Protein AF-A0A6S6SF92-F1 (afdb_monomer_lite)

Structure (mmCIF, N/CA/C/O backbone):
data_AF-A0A6S6SF92-F1
#
_entry.id   AF-A0A6S6SF92-F1
#
loop_
_atom_site.group_PDB
_atom_site.id
_atom_site.type_symbol
_atom_site.label_atom_id
_atom_site.label_alt_id
_atom_site.label_comp_id
_atom_site.label_asym_id
_atom_site.label_entity_id
_atom_site.label_seq_id
_atom_site.pdbx_PDB_ins_code
_atom_site.Cartn_x
_atom_site.Cartn_y
_atom_site.Cartn_z
_atom_site.occupancy
_atom_site.B_iso_or_equiv
_atom_site.auth_seq_id
_atom_site.auth_comp_id
_atom_site.auth_asym_id
_atom_site.auth_atom_id
_atom_site.pdbx_PDB_model_num
ATOM 1 N N . MET A 1 1 ? -24.644 13.674 0.385 1.00 62.88 1 MET A N 1
ATOM 2 C CA . MET A 1 1 ? -23.378 14.420 0.216 1.00 62.88 1 MET A CA 1
ATOM 3 C C . MET A 1 1 ? -22.264 13.517 0.717 1.00 62.88 1 MET A C 1
ATOM 5 O O . MET A 1 1 ? -22.377 13.030 1.835 1.00 62.88 1 MET A O 1
ATOM 9 N N . THR A 1 2 ? -21.278 13.185 -0.113 1.00 68.62 2 THR A N 1
ATOM 10 C CA . THR A 1 2 ? -20.135 12.349 0.286 1.00 68.62 2 THR A CA 1
ATOM 11 C C . THR A 1 2 ? -19.292 13.087 1.329 1.00 68.62 2 THR A C 1
ATOM 13 O O . THR A 1 2 ? -19.055 14.286 1.202 1.00 68.62 2 THR A O 1
ATOM 16 N N . ASN A 1 3 ? -18.876 12.388 2.390 1.00 89.69 3 ASN A N 1
ATOM 17 C CA . ASN A 1 3 ? -18.006 12.952 3.424 1.00 89.69 3 ASN A CA 1
ATOM 18 C C . ASN A 1 3 ? -16.681 13.412 2.771 1.00 89.69 3 ASN A C 1
ATOM 20 O O . ASN A 1 3 ? -16.055 12.597 2.086 1.00 89.69 3 ASN A O 1
ATOM 24 N N . PRO A 1 4 ? -16.234 14.668 2.973 1.00 93.94 4 PRO A N 1
ATOM 25 C CA . PRO A 1 4 ? -15.035 15.198 2.323 1.00 93.94 4 PRO A CA 1
ATOM 26 C C . PRO A 1 4 ? -13.773 14.370 2.608 1.00 93.94 4 PRO A C 1
ATOM 28 O O . PRO A 1 4 ? -12.946 14.208 1.715 1.00 93.94 4 PRO A O 1
ATOM 31 N N . LEU A 1 5 ? -13.646 13.777 3.801 1.00 95.75 5 LEU A N 1
ATOM 32 C CA . LEU A 1 5 ? -12.517 12.902 4.142 1.00 95.75 5 LEU A CA 1
ATOM 33 C C . LEU A 1 5 ? -12.557 11.581 3.372 1.00 95.75 5 LEU A C 1
ATOM 35 O O . LEU A 1 5 ? -11.524 11.101 2.919 1.00 95.75 5 LEU A O 1
ATOM 39 N N . SER A 1 6 ? -13.747 11.005 3.187 1.00 95.69 6 SER A N 1
ATOM 40 C CA . SER A 1 6 ? -13.911 9.772 2.410 1.00 95.69 6 SER A CA 1
ATOM 41 C C . SER A 1 6 ? -13.550 9.997 0.941 1.00 95.69 6 SER A C 1
ATOM 43 O O . SER A 1 6 ? -12.832 9.183 0.364 1.00 95.69 6 SER A O 1
ATOM 45 N N . ALA A 1 7 ? -13.964 11.131 0.366 1.00 96.69 7 ALA A N 1
ATOM 46 C CA . ALA A 1 7 ? -13.607 11.500 -1.001 1.00 96.69 7 ALA A CA 1
ATOM 47 C C . ALA A 1 7 ? -12.093 11.732 -1.163 1.00 96.69 7 ALA A C 1
ATOM 49 O O . ALA A 1 7 ? -11.498 11.248 -2.122 1.00 96.69 7 ALA A O 1
ATOM 50 N N . GLN A 1 8 ? -11.451 12.419 -0.212 1.00 97.81 8 GLN A N 1
ATOM 51 C CA . GLN A 1 8 ? -9.996 12.617 -0.229 1.00 97.81 8 GLN A CA 1
ATOM 52 C C . GLN A 1 8 ? -9.234 11.299 -0.082 1.00 97.81 8 GLN A C 1
ATOM 54 O O . GLN A 1 8 ? -8.292 11.055 -0.832 1.00 97.81 8 GLN A O 1
ATOM 59 N N . PHE A 1 9 ? -9.662 10.428 0.837 1.00 97.38 9 PHE A N 1
ATOM 60 C CA . PHE A 1 9 ? -9.082 9.097 0.991 1.00 97.38 9 PHE A CA 1
ATOM 61 C C . PHE A 1 9 ? -9.152 8.319 -0.328 1.00 97.38 9 PHE A C 1
ATOM 63 O O . PHE A 1 9 ? -8.128 7.842 -0.809 1.00 97.38 9 PHE A O 1
ATOM 70 N N . GLN A 1 10 ? -10.327 8.262 -0.961 1.00 97.81 10 GLN A N 1
ATOM 71 C CA . GLN A 1 10 ? -10.503 7.592 -2.252 1.00 97.81 10 GLN A CA 1
ATOM 72 C C . GLN A 1 10 ? -9.610 8.191 -3.345 1.00 97.81 10 GLN A C 1
ATOM 74 O O . GLN A 1 10 ? -8.952 7.438 -4.058 1.00 97.81 10 GLN A O 1
ATOM 79 N N . ALA A 1 11 ? -9.525 9.521 -3.440 1.00 98.31 11 ALA A N 1
ATOM 80 C CA . ALA A 1 11 ? -8.686 10.193 -4.429 1.00 98.31 11 ALA A CA 1
ATOM 81 C C . ALA A 1 11 ? -7.193 9.854 -4.262 1.00 98.31 11 ALA A C 1
ATOM 83 O O . ALA A 1 11 ? -6.517 9.546 -5.241 1.00 98.31 11 ALA A O 1
ATOM 84 N N . VAL A 1 12 ? -6.677 9.846 -3.027 1.00 98.50 12 VAL A N 1
ATOM 85 C CA . VAL A 1 12 ? -5.273 9.494 -2.741 1.00 98.50 12 VAL A CA 1
ATOM 86 C C . VAL A 1 12 ? -4.990 8.018 -3.043 1.00 98.50 12 VAL A C 1
ATOM 88 O O . VAL A 1 12 ? -3.958 7.685 -3.634 1.00 98.50 12 VAL A O 1
ATOM 91 N N . ARG A 1 13 ? -5.913 7.119 -2.680 1.00 98.38 13 ARG A N 1
ATOM 92 C CA . ARG A 1 13 ? -5.794 5.683 -2.979 1.00 98.38 13 ARG A CA 1
ATOM 93 C C . ARG A 1 13 ? -5.789 5.429 -4.486 1.00 98.38 13 ARG A C 1
ATOM 95 O O . ARG A 1 13 ? -4.891 4.752 -4.976 1.00 98.38 13 ARG A O 1
ATOM 102 N N . GLN A 1 14 ? -6.713 6.051 -5.217 1.00 98.56 14 GLN A N 1
ATOM 103 C CA . GLN A 1 14 ? -6.785 5.950 -6.673 1.00 98.56 14 GLN A CA 1
ATOM 104 C C . GLN A 1 14 ? -5.529 6.509 -7.349 1.00 98.56 14 GLN A C 1
ATOM 106 O O . GLN A 1 14 ? -5.034 5.916 -8.303 1.00 98.56 14 GLN A O 1
ATOM 111 N N . HIS A 1 15 ? -4.976 7.617 -6.850 1.00 98.56 15 HIS A N 1
ATOM 112 C CA . HIS A 1 15 ? -3.736 8.170 -7.389 1.00 98.56 15 HIS A CA 1
ATOM 113 C C . HIS A 1 15 ? -2.569 7.176 -7.286 1.00 98.56 15 HIS A C 1
ATOM 115 O O . HIS A 1 15 ? -1.802 7.025 -8.232 1.00 98.56 15 HIS A O 1
ATOM 121 N N . THR A 1 16 ? -2.475 6.435 -6.177 1.00 98.38 16 THR A N 1
ATOM 122 C CA . THR A 1 16 ? -1.442 5.398 -5.998 1.00 98.38 16 THR A CA 1
ATOM 123 C C . THR A 1 16 ? -1.574 4.286 -7.047 1.00 98.38 16 THR A C 1
ATOM 125 O O . THR A 1 16 ? -0.580 3.871 -7.640 1.00 98.38 16 THR A O 1
ATOM 128 N N . GLU A 1 17 ? -2.800 3.833 -7.323 1.00 98.19 17 GLU A N 1
ATOM 129 C CA . GLU A 1 17 ? -3.069 2.832 -8.365 1.00 98.19 17 GLU A CA 1
ATOM 130 C C . GLU A 1 17 ? -2.768 3.371 -9.772 1.00 98.19 17 GLU A C 1
ATOM 132 O O . GLU A 1 17 ? -2.182 2.666 -10.590 1.00 98.19 17 GLU A O 1
ATOM 137 N N . GLN A 1 18 ? -3.085 4.641 -10.048 1.00 98.56 18 GLN A N 1
ATOM 138 C CA . GLN A 1 18 ? -2.791 5.293 -11.331 1.00 98.56 18 GLN A CA 1
ATOM 139 C C . GLN A 1 18 ? -1.291 5.377 -11.629 1.00 98.56 18 GLN A C 1
ATOM 141 O O . GLN A 1 18 ? -0.900 5.205 -12.781 1.00 98.56 18 GLN A O 1
ATOM 146 N N . LEU A 1 19 ? -0.448 5.600 -10.615 1.00 98.25 19 LEU A N 1
ATOM 147 C CA . LEU A 1 19 ? 1.012 5.575 -10.783 1.00 98.25 19 LEU A CA 1
ATOM 148 C C . LEU A 1 19 ? 1.515 4.201 -11.249 1.00 98.25 19 LEU A C 1
ATOM 150 O O . LEU A 1 19 ? 2.511 4.123 -11.963 1.00 98.25 19 LEU A O 1
ATOM 154 N N . CYS A 1 20 ? 0.819 3.130 -10.863 1.00 98.00 20 CYS A N 1
ATOM 155 C CA . CYS A 1 20 ? 1.177 1.755 -11.199 1.00 98.00 20 CYS A CA 1
ATOM 156 C C . CYS A 1 20 ? 0.455 1.239 -12.461 1.00 98.00 20 CYS A C 1
ATOM 158 O O . CYS A 1 20 ? 0.864 0.234 -13.038 1.00 98.00 20 CYS A O 1
ATOM 160 N N . ALA A 1 21 ? -0.576 1.943 -12.940 1.00 97.88 21 ALA A N 1
ATOM 161 C CA . ALA A 1 21 ? -1.369 1.568 -14.110 1.00 97.88 21 ALA A CA 1
ATOM 162 C C . ALA A 1 21 ? -0.574 1.251 -15.399 1.00 97.88 21 ALA A C 1
ATOM 164 O O . ALA A 1 21 ? -1.019 0.365 -16.128 1.00 97.88 21 ALA A O 1
ATOM 165 N N . PRO A 1 22 ? 0.560 1.911 -15.726 1.00 98.31 22 PRO A N 1
ATOM 166 C CA . PRO A 1 22 ? 1.316 1.581 -16.938 1.00 98.31 22 PRO A CA 1
ATOM 167 C C . PRO A 1 22 ? 2.249 0.365 -16.794 1.00 98.31 22 PRO A C 1
ATOM 169 O O . PRO A 1 22 ? 2.865 -0.028 -17.781 1.00 98.31 22 PRO A O 1
ATOM 172 N N . LEU A 1 23 ? 2.397 -0.200 -15.592 1.00 98.12 23 LEU A N 1
ATOM 173 C CA . LEU A 1 23 ? 3.327 -1.296 -15.320 1.00 98.12 23 LEU A CA 1
ATOM 174 C C . LEU A 1 23 ? 2.770 -2.644 -15.800 1.00 98.12 23 LEU A C 1
ATOM 176 O O . LEU A 1 23 ? 1.595 -2.953 -15.586 1.00 98.12 23 LEU A O 1
ATOM 180 N N . CYS A 1 24 ? 3.631 -3.477 -16.382 1.00 98.19 24 CYS A N 1
ATOM 181 C CA . CYS A 1 24 ? 3.333 -4.887 -16.620 1.00 98.19 24 CYS A CA 1
ATOM 182 C C . CYS A 1 24 ? 3.393 -5.665 -15.299 1.00 98.19 24 CYS A C 1
ATOM 184 O O . CYS A 1 24 ? 4.003 -5.217 -14.330 1.00 98.19 24 CYS A O 1
ATOM 186 N N . ILE A 1 25 ? 2.779 -6.849 -15.243 1.00 97.50 25 ILE A N 1
ATOM 187 C CA . ILE A 1 25 ? 2.703 -7.660 -14.012 1.00 97.50 25 ILE A CA 1
ATOM 188 C C . ILE A 1 25 ? 4.104 -7.985 -13.473 1.00 97.50 25 ILE A C 1
ATOM 190 O O . ILE A 1 25 ? 4.334 -7.974 -12.263 1.00 97.50 25 ILE A O 1
ATOM 194 N N . GLU A 1 26 ? 5.051 -8.236 -14.369 1.00 98.00 26 GLU A N 1
ATOM 195 C CA . GLU A 1 26 ? 6.437 -8.565 -14.064 1.00 98.00 26 GLU A CA 1
ATOM 196 C C . GLU A 1 26 ? 7.170 -7.405 -13.374 1.00 98.00 26 GLU A C 1
ATOM 198 O O . GLU A 1 26 ? 7.989 -7.649 -12.486 1.00 98.00 26 GLU A O 1
ATOM 203 N N . ASP A 1 27 ? 6.822 -6.155 -13.694 1.00 97.94 27 ASP A N 1
ATOM 204 C CA . ASP A 1 27 ? 7.457 -4.951 -13.138 1.00 97.94 27 ASP A CA 1
ATOM 205 C C . ASP A 1 27 ? 7.170 -4.774 -11.636 1.00 97.94 27 ASP A C 1
ATOM 207 O O . ASP A 1 27 ? 7.891 -4.074 -10.926 1.00 97.94 27 ASP A O 1
ATOM 211 N N . TYR A 1 28 ? 6.137 -5.440 -11.113 1.00 97.81 28 TYR A N 1
ATOM 212 C CA . TYR A 1 28 ? 5.763 -5.375 -9.699 1.00 97.81 28 TYR A CA 1
ATOM 213 C C . TYR A 1 28 ? 6.642 -6.234 -8.786 1.00 97.81 28 TYR A C 1
ATOM 215 O O . TYR A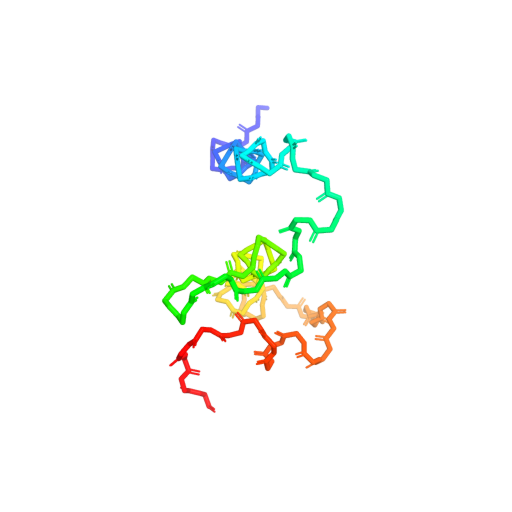 1 28 ? 6.522 -6.135 -7.562 1.00 97.81 28 TYR A O 1
ATOM 223 N N . ILE A 1 29 ? 7.468 -7.117 -9.346 1.00 96.69 29 ILE A N 1
ATOM 224 C CA . ILE A 1 29 ? 8.209 -8.140 -8.604 1.00 96.69 29 ILE A CA 1
ATOM 225 C C . ILE A 1 29 ? 9.627 -7.711 -8.201 1.00 96.69 29 ILE A C 1
ATOM 227 O O . ILE A 1 29 ? 9.959 -7.900 -7.024 1.00 96.69 29 ILE A O 1
ATOM 231 N N . PRO A 1 30 ? 10.481 -7.211 -9.117 1.00 96.56 30 PRO A N 1
ATOM 232 C CA . PRO A 1 30 ? 11.902 -7.071 -8.842 1.00 96.56 30 PRO A CA 1
ATOM 233 C C . PRO A 1 30 ? 12.200 -5.914 -7.890 1.00 96.56 30 PRO A C 1
ATOM 235 O O . PRO A 1 30 ? 11.552 -4.869 -7.900 1.00 96.56 30 PRO A O 1
ATOM 238 N N . GLN A 1 31 ? 13.261 -6.096 -7.110 1.00 97.31 31 GLN A N 1
ATOM 239 C CA . GLN A 1 31 ? 13.938 -5.027 -6.391 1.00 97.31 31 GLN A CA 1
ATOM 240 C C . GLN A 1 31 ? 15.236 -4.714 -7.135 1.00 97.31 31 GLN A C 1
ATOM 242 O O . GLN A 1 31 ? 16.209 -5.456 -7.039 1.00 97.31 31 GLN A O 1
ATOM 247 N N . ALA A 1 32 ? 15.228 -3.640 -7.924 1.00 92.56 32 ALA A N 1
ATOM 248 C CA . ALA A 1 32 ? 16.356 -3.305 -8.794 1.00 92.56 32 ALA A CA 1
ATOM 249 C C . ALA A 1 32 ? 17.600 -2.832 -8.019 1.00 92.56 32 ALA A C 1
ATOM 251 O O . ALA A 1 32 ? 18.724 -3.056 -8.459 1.00 92.56 32 ALA A O 1
ATOM 252 N N . VAL A 1 33 ? 17.398 -2.169 -6.877 1.00 96.12 33 VAL A N 1
ATOM 253 C CA . VAL A 1 33 ? 18.446 -1.609 -6.011 1.00 96.12 33 VAL A CA 1
ATOM 254 C C . VAL A 1 33 ? 18.017 -1.708 -4.547 1.00 96.12 33 VAL A C 1
ATOM 256 O O . VAL A 1 33 ? 16.824 -1.715 -4.249 1.00 96.12 33 VAL A O 1
ATOM 259 N N . GLU A 1 34 ? 18.980 -1.764 -3.626 1.00 94.94 34 GLU A N 1
ATOM 260 C CA . GLU A 1 34 ? 18.733 -2.003 -2.194 1.00 94.94 34 GLU A CA 1
ATOM 261 C C . GLU A 1 34 ? 17.757 -0.996 -1.563 1.00 94.94 34 GLU A C 1
ATOM 263 O O . GLU A 1 34 ? 16.893 -1.377 -0.782 1.00 94.94 34 GLU A O 1
ATOM 268 N N . PHE A 1 35 ? 17.837 0.279 -1.948 1.00 94.31 35 PHE A N 1
ATOM 269 C CA . PHE A 1 35 ? 16.986 1.336 -1.392 1.00 94.31 35 PHE A CA 1
ATOM 270 C C . PHE A 1 35 ? 15.590 1.432 -2.030 1.00 94.31 35 PHE A C 1
ATOM 272 O O . PHE A 1 35 ? 14.782 2.251 -1.595 1.00 94.31 35 PHE A O 1
ATOM 279 N N . ALA A 1 36 ? 15.302 0.653 -3.076 1.00 94.00 36 ALA A N 1
ATOM 280 C CA . ALA A 1 36 ? 13.995 0.634 -3.726 1.00 94.00 36 ALA A CA 1
ATOM 281 C C . ALA A 1 36 ? 13.201 -0.589 -3.264 1.00 94.00 36 ALA A C 1
ATOM 283 O O . ALA A 1 36 ? 13.759 -1.669 -3.108 1.00 94.00 36 ALA A O 1
ATOM 284 N N . SER A 1 37 ? 11.889 -0.451 -3.090 1.00 97.19 37 SER A N 1
ATOM 285 C CA . SER A 1 37 ? 11.001 -1.597 -2.876 1.00 97.19 37 SER A CA 1
ATOM 286 C C . SER A 1 37 ? 10.187 -1.882 -4.143 1.00 97.19 37 SER A C 1
ATOM 288 O O . SER A 1 37 ? 9.917 -0.961 -4.917 1.00 97.19 37 SER A O 1
ATOM 290 N N . PRO A 1 38 ? 9.769 -3.138 -4.384 1.00 97.62 38 PRO A N 1
ATOM 291 C CA . PRO A 1 38 ? 8.934 -3.454 -5.537 1.00 97.62 38 PRO A CA 1
ATOM 292 C C . PRO A 1 38 ? 7.583 -2.710 -5.489 1.00 97.62 38 PRO A C 1
ATOM 294 O O . PRO A 1 38 ? 7.015 -2.567 -4.399 1.00 97.62 38 PRO A O 1
ATOM 297 N N . PRO A 1 39 ? 6.989 -2.315 -6.631 1.00 97.94 39 PRO A N 1
ATOM 298 C CA . PRO A 1 39 ? 5.687 -1.638 -6.664 1.00 97.94 39 PRO A CA 1
ATOM 299 C C . PRO A 1 39 ? 4.570 -2.373 -5.902 1.00 97.94 39 PRO A C 1
ATOM 301 O O . PRO A 1 39 ? 3.783 -1.738 -5.197 1.00 97.94 39 PRO A O 1
ATOM 304 N N . ARG A 1 40 ? 4.531 -3.718 -5.938 1.00 97.19 40 ARG A N 1
ATOM 305 C CA . ARG A 1 40 ? 3.548 -4.492 -5.146 1.00 97.19 40 ARG A CA 1
ATOM 306 C C . ARG A 1 40 ? 3.719 -4.304 -3.646 1.00 97.19 40 ARG A C 1
ATOM 308 O O . ARG A 1 40 ? 2.733 -4.301 -2.915 1.00 97.19 40 ARG A O 1
ATOM 315 N N . TRP A 1 41 ? 4.966 -4.175 -3.191 1.00 98.06 41 TRP A N 1
ATOM 316 C CA . TRP A 1 41 ? 5.258 -3.981 -1.781 1.00 98.06 41 TRP A CA 1
ATOM 317 C C . TRP A 1 41 ? 4.756 -2.609 -1.346 1.00 98.06 41 TRP A C 1
ATOM 319 O O . TRP A 1 41 ? 4.100 -2.523 -0.319 1.00 98.06 41 TRP A O 1
ATOM 329 N N . HIS A 1 42 ? 4.941 -1.565 -2.162 1.00 98.06 42 HIS A N 1
ATOM 330 C CA . HIS A 1 42 ? 4.391 -0.238 -1.873 1.00 98.06 42 HIS A CA 1
ATOM 331 C C . HIS A 1 42 ? 2.862 -0.245 -1.762 1.00 98.06 42 HIS A C 1
ATOM 333 O O . HIS A 1 42 ? 2.336 0.257 -0.769 1.00 98.06 42 HIS A O 1
ATOM 339 N N . LEU A 1 43 ? 2.151 -0.853 -2.722 1.00 98.19 43 LEU A N 1
ATOM 340 C CA . LEU A 1 43 ? 0.684 -0.963 -2.692 1.00 98.19 43 LEU A C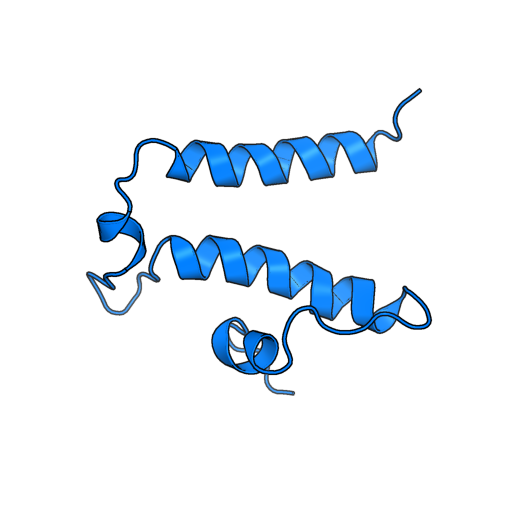A 1
ATOM 341 C C . LEU A 1 43 ? 0.180 -1.683 -1.433 1.00 98.19 43 LEU A C 1
ATOM 343 O O . LEU A 1 43 ? -0.777 -1.244 -0.784 1.00 98.19 43 LEU A O 1
ATOM 347 N N . ALA A 1 44 ? 0.841 -2.777 -1.062 1.00 97.94 44 ALA A N 1
ATOM 348 C CA . ALA A 1 44 ? 0.500 -3.528 0.134 1.00 97.94 44 ALA A CA 1
ATOM 349 C C . ALA A 1 44 ? 0.858 -2.762 1.419 1.00 97.94 44 ALA A C 1
ATOM 351 O O . ALA A 1 44 ? 0.018 -2.658 2.308 1.00 97.94 44 ALA A O 1
ATOM 352 N N . HIS A 1 45 ? 2.039 -2.145 1.492 1.00 98.19 45 HIS A N 1
ATOM 353 C CA . HIS A 1 45 ? 2.520 -1.375 2.642 1.00 98.19 45 HIS A CA 1
ATOM 354 C C . HIS A 1 45 ? 1.587 -0.216 3.002 1.00 98.19 45 HIS A C 1
ATOM 356 O O . HIS A 1 45 ? 1.173 -0.082 4.155 1.00 98.19 45 HIS A O 1
ATOM 362 N N . VAL A 1 46 ? 1.171 0.591 2.019 1.00 98.19 46 VAL A N 1
ATOM 363 C CA . VAL A 1 46 ? 0.240 1.697 2.294 1.00 98.19 46 VAL A CA 1
ATOM 364 C C . VAL A 1 46 ? -1.141 1.201 2.715 1.00 98.19 46 VAL A C 1
ATOM 366 O O . VAL A 1 46 ? -1.893 1.948 3.323 1.00 98.19 46 VAL A O 1
ATOM 369 N N . THR A 1 47 ? -1.517 -0.036 2.383 1.00 98.25 47 THR A N 1
ATOM 370 C CA . THR A 1 47 ? -2.773 -0.661 2.832 1.00 98.25 47 THR A CA 1
ATOM 371 C C . THR A 1 47 ? -2.642 -1.189 4.255 1.00 98.25 47 THR A C 1
ATOM 373 O O . THR A 1 47 ? -3.468 -0.862 5.106 1.00 98.25 47 THR A O 1
ATOM 376 N N . TRP A 1 48 ? -1.559 -1.922 4.521 1.00 98.06 48 TRP A N 1
ATOM 377 C CA . TRP A 1 48 ? -1.171 -2.402 5.843 1.00 98.06 48 TRP A CA 1
ATOM 378 C C . TRP A 1 48 ? -1.152 -1.265 6.871 1.00 98.06 48 TRP A C 1
ATOM 380 O O . TRP A 1 48 ? -1.674 -1.424 7.969 1.00 98.06 48 TRP A O 1
ATOM 390 N N . PHE A 1 49 ? -0.661 -0.076 6.503 1.00 97.94 49 PHE A N 1
ATOM 391 C CA . PHE A 1 49 ? -0.652 1.069 7.413 1.00 97.94 49 PHE A CA 1
ATOM 392 C C . PHE A 1 49 ? -2.056 1.423 7.936 1.00 97.94 49 PHE A C 1
ATOM 394 O O . PHE A 1 49 ? -2.227 1.628 9.136 1.00 97.94 49 PHE A O 1
ATOM 401 N N . PHE A 1 50 ? -3.081 1.463 7.075 1.00 98.00 50 PHE A N 1
ATOM 402 C CA . PHE A 1 50 ? -4.461 1.727 7.513 1.00 98.00 50 PHE A CA 1
ATOM 403 C C . PHE A 1 50 ? -5.043 0.556 8.309 1.00 98.00 50 PHE A C 1
ATOM 405 O O . PHE A 1 50 ? -5.735 0.782 9.303 1.00 98.00 50 PHE A O 1
ATOM 412 N N . GLU A 1 51 ? -4.744 -0.679 7.906 1.00 97.94 51 GLU A N 1
ATOM 413 C CA . GLU A 1 51 ? -5.157 -1.877 8.636 1.00 97.94 51 GLU A CA 1
ATOM 414 C C . GLU A 1 51 ? -4.644 -1.849 10.086 1.00 97.94 51 GLU A C 1
ATOM 416 O O . GLU A 1 51 ? -5.435 -1.916 11.027 1.00 97.94 51 GLU A O 1
ATOM 421 N N . THR A 1 52 ? -3.338 -1.659 10.275 1.00 96.31 52 THR A N 1
ATOM 422 C CA . THR A 1 52 ? -2.679 -1.696 11.587 1.00 96.31 52 THR A CA 1
ATOM 423 C C . THR A 1 52 ? -2.917 -0.438 12.416 1.00 96.31 52 THR A C 1
ATOM 425 O O . THR A 1 52 ? -3.142 -0.516 13.626 1.00 96.31 52 THR A O 1
ATOM 428 N N . MET A 1 53 ? -2.857 0.749 11.806 1.00 96.62 53 MET A N 1
ATOM 429 C CA . MET A 1 53 ? -2.936 2.002 12.563 1.00 96.62 53 MET A CA 1
ATOM 430 C C . MET A 1 53 ? -4.367 2.439 12.844 1.00 96.62 53 MET A C 1
ATOM 432 O O . MET A 1 53 ? -4.568 3.197 13.793 1.00 96.62 53 MET A O 1
ATOM 436 N N . ILE A 1 54 ? -5.342 1.996 12.042 1.00 97.06 54 ILE A N 1
ATOM 437 C CA . ILE A 1 54 ? -6.729 2.448 12.156 1.00 97.06 54 ILE A CA 1
ATOM 438 C C . ILE A 1 54 ? -7.680 1.279 12.406 1.00 97.06 54 ILE A C 1
ATOM 440 O O . ILE A 1 54 ? -8.315 1.246 13.458 1.00 97.06 54 ILE A O 1
ATOM 444 N N . LEU A 1 55 ? -7.788 0.322 11.481 1.00 97.94 55 LEU A N 1
ATOM 445 C CA . LEU A 1 55 ? -8.852 -0.690 11.539 1.00 97.94 55 LEU A CA 1
ATOM 446 C C . LEU A 1 55 ? -8.720 -1.590 12.772 1.00 97.94 55 LEU A C 1
ATOM 448 O O . LEU A 1 55 ? -9.651 -1.672 13.567 1.00 97.94 55 LEU A O 1
ATOM 452 N N . GLN A 1 56 ? -7.537 -2.159 13.010 1.00 96.06 56 GLN A N 1
ATOM 453 C CA . GLN A 1 56 ? -7.278 -3.010 14.179 1.00 96.06 56 GLN A CA 1
ATOM 454 C C . GLN A 1 56 ? -7.480 -2.287 15.521 1.00 96.06 56 GLN A C 1
ATOM 456 O O . GLN A 1 56 ? -7.802 -2.924 16.520 1.00 96.06 56 GLN A O 1
ATOM 461 N N . LYS A 1 57 ? -7.290 -0.961 15.565 1.00 96.75 57 LYS A N 1
ATOM 462 C CA . LYS A 1 57 ? -7.382 -0.172 16.806 1.00 96.75 57 LYS A CA 1
ATOM 463 C C . LYS A 1 57 ? -8.781 0.364 17.079 1.00 96.75 57 LYS A C 1
ATOM 465 O O . LYS A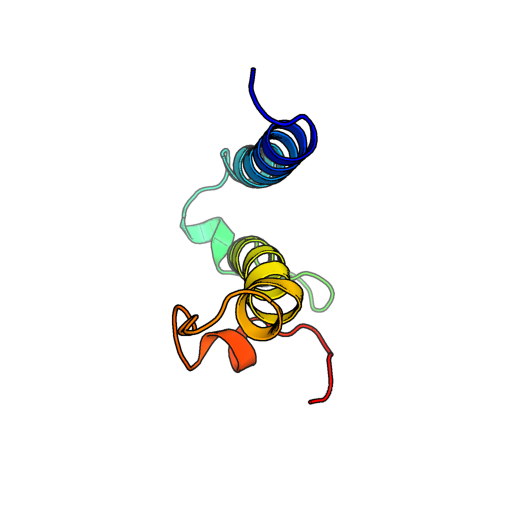 1 57 ? -9.157 0.502 18.240 1.00 96.75 57 LYS A O 1
ATOM 470 N N . TYR A 1 58 ? -9.524 0.715 16.031 1.00 98.00 58 TYR A N 1
ATOM 471 C CA . TYR A 1 58 ? -10.744 1.515 16.161 1.00 98.00 58 TYR A CA 1
ATOM 472 C C . TYR A 1 58 ? -11.992 0.868 15.559 1.00 98.00 58 TYR A C 1
ATOM 474 O O . TYR A 1 58 ? -13.081 1.395 15.777 1.00 98.00 58 TYR A O 1
ATOM 482 N N . GLN A 1 59 ? -11.876 -0.253 14.840 1.00 97.94 59 GLN A N 1
ATOM 483 C CA . GLN A 1 59 ? -13.026 -1.013 14.351 1.00 97.94 59 GLN A CA 1
ATOM 484 C C . GLN A 1 59 ? -13.223 -2.282 15.200 1.00 97.94 59 GLN A C 1
ATOM 486 O O . GLN A 1 59 ? -12.473 -3.248 15.049 1.00 97.94 59 GLN A O 1
ATOM 491 N N . PRO A 1 60 ? -14.233 -2.318 16.092 1.00 97.62 60 PRO A N 1
ATOM 492 C CA . PRO A 1 60 ? -14.507 -3.493 16.913 1.00 97.62 60 PRO A CA 1
ATOM 493 C C . PRO A 1 60 ? -14.765 -4.739 16.060 1.00 97.62 60 PRO A C 1
ATOM 495 O O . PRO A 1 60 ? -15.548 -4.692 15.112 1.00 97.62 60 PRO A O 1
ATOM 498 N N . GLY A 1 61 ? -14.116 -5.851 16.415 1.00 97.62 61 GLY A N 1
ATOM 499 C CA . GLY A 1 61 ? -14.256 -7.126 15.705 1.00 97.62 61 GLY A CA 1
ATOM 500 C C . GLY A 1 61 ? -13.568 -7.177 14.338 1.00 97.62 61 GLY A C 1
ATOM 501 O O . GLY A 1 61 ? -13.868 -8.073 13.558 1.00 97.62 61 GLY A O 1
ATOM 502 N N . TYR A 1 62 ? -12.679 -6.229 14.022 1.00 97.81 62 TYR A N 1
ATOM 503 C CA . TYR A 1 62 ? -11.903 -6.285 12.788 1.00 97.81 62 TYR A CA 1
ATOM 504 C C . TYR A 1 62 ? -10.919 -7.463 12.797 1.00 97.81 62 TYR A C 1
ATOM 506 O O . TYR A 1 62 ? -10.088 -7.587 13.698 1.00 97.81 62 TYR A O 1
ATOM 514 N N . GLU A 1 63 ? -10.988 -8.291 11.758 1.00 96.94 63 GLU A N 1
ATOM 515 C CA . GLU A 1 63 ? -10.036 -9.366 11.495 1.00 96.94 63 GLU A CA 1
ATOM 516 C C . GLU A 1 63 ? -9.039 -8.914 10.428 1.00 96.94 63 GLU A C 1
ATOM 518 O O . GLU A 1 63 ? -9.425 -8.328 9.415 1.00 96.94 63 GLU A O 1
ATOM 523 N N . ALA A 1 64 ? -7.751 -9.183 10.657 1.00 96.00 64 ALA A N 1
ATOM 524 C CA . ALA A 1 64 ? -6.717 -8.883 9.675 1.00 96.00 64 ALA A CA 1
ATOM 525 C C . ALA A 1 64 ? -6.991 -9.636 8.367 1.00 96.00 64 ALA A C 1
ATOM 527 O O . ALA A 1 64 ? -7.302 -10.828 8.389 1.00 96.00 64 ALA A O 1
ATOM 528 N N . TYR A 1 65 ? -6.806 -8.961 7.233 1.00 97.12 65 TYR A N 1
ATOM 529 C CA . TYR A 1 65 ? -7.048 -9.520 5.906 1.00 97.12 65 TYR A CA 1
ATOM 530 C C . TYR A 1 65 ? -6.262 -10.816 5.674 1.00 97.12 65 TYR A C 1
ATOM 532 O O . TYR A 1 65 ? -6.779 -11.777 5.108 1.00 97.12 65 TYR A O 1
ATOM 540 N N . HIS A 1 66 ? -5.005 -10.856 6.126 1.00 97.50 66 HIS A N 1
ATOM 541 C CA . HIS A 1 66 ? -4.199 -12.069 6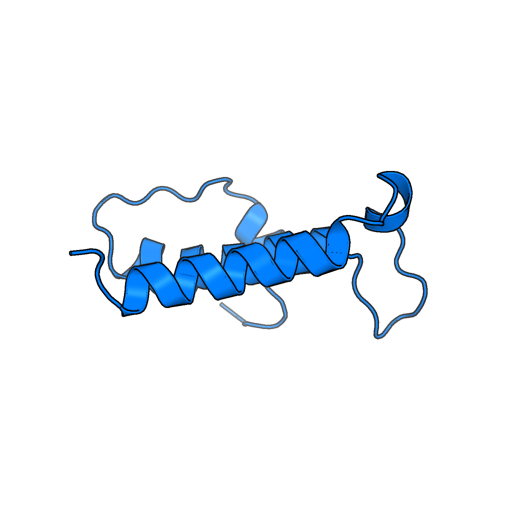.126 1.00 97.50 66 HIS A CA 1
ATOM 542 C C . HIS A 1 66 ? -3.178 -12.044 7.276 1.00 97.50 66 HIS A C 1
ATOM 544 O O . HIS A 1 66 ? -2.438 -11.065 7.410 1.00 97.50 66 HIS A O 1
ATOM 550 N N . PRO A 1 67 ? -3.042 -13.121 8.073 1.00 94.00 67 PRO A N 1
ATOM 551 C CA . PRO A 1 67 ? -2.226 -13.108 9.293 1.00 94.00 67 PRO A CA 1
ATOM 552 C C . PRO A 1 67 ? -0.732 -12.840 9.047 1.00 94.00 67 PRO A C 1
ATOM 554 O O . PRO A 1 67 ? -0.039 -12.334 9.925 1.00 94.00 67 PRO A O 1
ATOM 557 N N . GLN A 1 68 ? -0.219 -13.144 7.851 1.00 96.06 68 GLN A N 1
ATOM 558 C CA . GLN A 1 68 ? 1.194 -12.925 7.502 1.00 96.06 68 GLN A CA 1
ATOM 559 C C . GLN A 1 68 ? 1.491 -11.524 6.946 1.00 96.06 68 GLN A C 1
ATOM 561 O O . GLN A 1 68 ? 2.656 -11.148 6.832 1.00 96.06 68 GLN A O 1
ATOM 566 N N . PHE A 1 69 ? 0.474 -10.738 6.581 1.00 96.12 69 PHE A N 1
ATOM 567 C CA . PHE A 1 69 ? 0.691 -9.455 5.902 1.00 96.12 69 PHE A CA 1
ATOM 568 C C . PHE A 1 69 ? 1.318 -8.406 6.818 1.00 96.12 69 PHE A C 1
ATOM 570 O O . PHE A 1 69 ? 2.114 -7.596 6.350 1.00 96.12 69 PHE A O 1
ATOM 577 N N . ASN A 1 70 ? 1.073 -8.493 8.128 1.00 94.19 70 ASN A N 1
ATOM 578 C CA . ASN A 1 70 ? 1.761 -7.652 9.103 1.00 94.19 70 ASN A CA 1
ATOM 579 C C . ASN A 1 70 ? 3.281 -7.873 9.105 1.00 94.19 70 ASN A C 1
ATOM 581 O O . ASN A 1 70 ? 4.036 -6.920 9.226 1.00 94.19 70 ASN A O 1
ATOM 585 N N . PHE A 1 71 ? 3.740 -9.114 8.936 1.00 94.25 71 PHE A N 1
ATOM 586 C CA . PHE A 1 71 ? 5.172 -9.407 8.849 1.00 94.25 71 PHE A CA 1
ATOM 587 C C . PHE A 1 71 ? 5.774 -8.946 7.513 1.00 94.25 71 PHE A C 1
ATOM 589 O O . PHE A 1 71 ? 6.873 -8.406 7.487 1.00 94.25 71 PHE A O 1
ATOM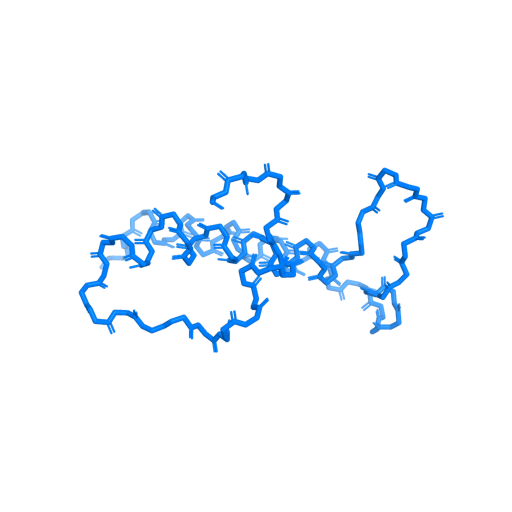 596 N N . LEU A 1 72 ? 5.054 -9.146 6.405 1.00 95.19 72 LEU A N 1
ATOM 597 C CA . LEU A 1 72 ? 5.566 -8.874 5.056 1.00 95.19 72 LEU A CA 1
ATOM 598 C C . LEU A 1 72 ? 5.581 -7.385 4.680 1.00 95.19 72 LEU A C 1
ATOM 600 O O . LEU A 1 72 ? 6.419 -6.966 3.879 1.00 95.19 72 LEU A O 1
ATOM 604 N N . PHE A 1 73 ? 4.636 -6.599 5.204 1.00 97.12 73 PHE A N 1
ATOM 605 C CA . PHE A 1 73 ? 4.394 -5.224 4.754 1.00 97.12 73 PHE A CA 1
ATOM 606 C C . PHE A 1 73 ? 4.617 -4.161 5.827 1.00 97.12 73 PHE A C 1
ATOM 608 O O . PHE A 1 73 ? 4.493 -2.974 5.533 1.00 97.12 73 PHE A O 1
ATOM 615 N N . ASN A 1 74 ? 5.002 -4.551 7.041 1.00 94.31 74 ASN A N 1
ATOM 616 C CA . ASN A 1 74 ? 5.589 -3.622 7.995 1.00 94.31 74 ASN A CA 1
ATOM 617 C C . ASN A 1 74 ? 6.955 -3.148 7.472 1.00 94.31 74 ASN A C 1
ATOM 619 O O . ASN A 1 74 ? 7.771 -3.950 7.026 1.00 94.31 74 ASN A O 1
ATOM 623 N N . SER A 1 75 ? 7.189 -1.836 7.500 1.00 90.44 75 SER A N 1
ATOM 624 C CA . SER A 1 75 ? 8.442 -1.241 7.035 1.00 90.44 75 SER A CA 1
ATOM 625 C C . SER A 1 75 ? 9.580 -1.403 8.045 1.00 90.44 75 SER A C 1
ATOM 627 O O . SER A 1 75 ? 10.638 -1.928 7.717 1.00 90.44 75 SER A O 1
ATOM 629 N N . TYR A 1 76 ? 9.386 -0.905 9.264 1.00 90.00 76 TYR A N 1
ATOM 630 C CA . TYR A 1 76 ? 10.421 -0.825 10.303 1.00 90.00 76 TYR A CA 1
ATOM 631 C C . TYR A 1 76 ? 9.835 -0.633 11.707 1.00 90.00 76 TYR A C 1
ATOM 633 O O . TYR A 1 76 ? 10.564 -0.339 12.657 1.00 90.00 76 TYR A O 1
ATOM 641 N N . TYR A 1 77 ? 8.515 -0.753 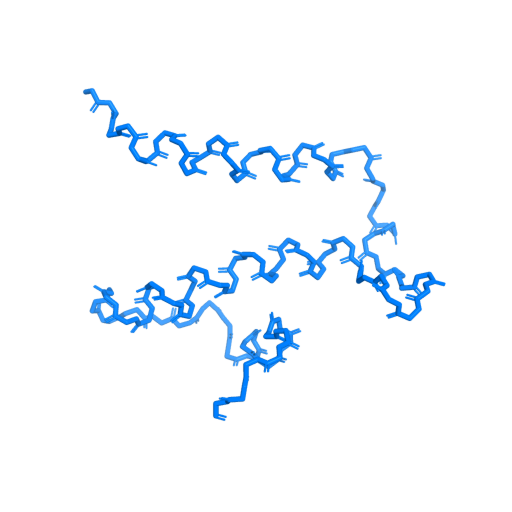11.858 1.00 85.94 77 TYR A N 1
ATOM 642 C CA . TYR A 1 77 ? 7.884 -0.664 13.164 1.00 85.94 77 TYR A CA 1
ATOM 643 C C . TYR A 1 77 ? 8.241 -1.917 13.954 1.00 85.94 77 TYR A C 1
ATOM 645 O O . TYR A 1 77 ? 7.861 -3.027 13.589 1.00 85.94 77 TYR A O 1
ATOM 653 N N . GLN A 1 78 ? 8.980 -1.732 15.041 1.00 72.62 78 GLN A N 1
ATOM 654 C CA . GLN A 1 78 ? 9.224 -2.790 16.007 1.00 72.62 78 GLN A CA 1
ATOM 655 C C . GLN A 1 78 ? 7.990 -2.888 16.901 1.00 72.62 78 GLN A C 1
ATOM 657 O O . GLN A 1 78 ? 7.641 -1.928 17.590 1.00 72.62 78 GLN A O 1
ATOM 662 N N . THR A 1 79 ? 7.312 -4.025 16.829 1.00 58.31 79 THR A N 1
ATOM 663 C CA . THR A 1 79 ? 6.166 -4.389 17.671 1.00 58.31 79 THR A CA 1
ATOM 664 C C . THR A 1 79 ? 6.506 -5.615 18.481 1.00 58.31 79 THR A C 1
ATOM 666 O O . THR A 1 79 ? 7.068 -6.547 17.859 1.00 58.31 79 THR A O 1
#

Radius of gyration: 14.66 Å; chains: 1; bounding box: 42×28×35 Å

pLDDT: mean 95.07, std 7.27, range [58.31, 98.56]

Foldseek 3Di:
DDDPVVVVVVVVLVVLVVVCVVDDPVQQDDDPDPPDHGSVLVNLLVVVCCVVVPCVVPPPPDDDPDPCSCVSNDDDDDD

Secondary structure (DSSP, 8-state):
---HHHHHHHHHHHHHHHHHTT--GGGGS---STT---HHHHHHHHHHHHIIIIIHHHSTTPPPS-TTHHHHH--S---

Sequence (79 aa):
MTNPLSAQFQAVRQHTEQLCAPLCIEDYIPQAVEFASPPRWHLAHVTWFFETMILQKYQPGYEAYHPQFNFLFNSYYQT

Organism: NCBI:txid298394